Protein AF-A0A261AHE9-F1 (afdb_monomer_lite)

Sequence (96 aa):
MIVNESCELYPDIIISQCNFKTFDSMENLPIFHYKQRNKIHPNVFKSLQFSSQYYIVWESDGYVASFKVQSNSIFFTAWNMNEKDFLEQHANNMFQ

Structure (mmCIF, N/CA/C/O backbone):
data_AF-A0A261AHE9-F1
#
_entry.id   AF-A0A261AHE9-F1
#
loop_
_atom_site.group_PDB
_atom_site.id
_atom_site.type_symbol
_atom_site.label_atom_id
_atom_site.label_alt_id
_atom_site.label_comp_id
_atom_site.label_asym_id
_atom_site.label_entity_id
_atom_site.label_seq_id
_atom_site.pdbx_PDB_ins_code
_atom_site.Cartn_x
_atom_site.Cartn_y
_atom_site.Cartn_z
_atom_site.occupancy
_atom_site.B_iso_or_equiv
_atom_site.auth_seq_id
_atom_site.auth_comp_id
_atom_site.auth_asym_id
_atom_site.auth_atom_id
_atom_site.pdbx_PDB_model_num
ATOM 1 N N . MET A 1 1 ? 8.018 -7.909 -33.877 1.00 38.81 1 MET A N 1
ATOM 2 C CA . MET A 1 1 ? 6.754 -7.228 -33.535 1.00 38.81 1 MET A CA 1
ATOM 3 C C . MET A 1 1 ? 6.979 -6.550 -32.194 1.00 38.81 1 MET A C 1
ATOM 5 O O . MET A 1 1 ? 7.043 -7.242 -31.189 1.00 38.81 1 MET A O 1
ATOM 9 N N . ILE A 1 2 ? 7.271 -5.247 -32.185 1.00 44.16 2 ILE A N 1
ATOM 10 C CA . ILE A 1 2 ? 7.371 -4.488 -30.932 1.00 44.16 2 ILE A CA 1
ATOM 11 C C . ILE A 1 2 ? 5.933 -4.135 -30.584 1.00 44.16 2 ILE A C 1
ATOM 13 O O . ILE A 1 2 ? 5.339 -3.278 -31.233 1.00 44.16 2 ILE A O 1
ATOM 17 N N . VAL A 1 3 ? 5.351 -4.864 -29.638 1.00 41.97 3 VAL A N 1
ATOM 18 C CA . VAL A 1 3 ? 4.076 -4.471 -29.047 1.00 41.97 3 VAL A CA 1
ATOM 19 C C . VAL A 1 3 ? 4.388 -3.243 -28.202 1.00 41.97 3 VAL A C 1
ATOM 21 O O . VAL A 1 3 ? 4.889 -3.350 -27.087 1.00 41.97 3 VAL A O 1
ATOM 24 N N . ASN A 1 4 ? 4.202 -2.064 -28.792 1.00 51.62 4 ASN A N 1
ATOM 25 C CA . ASN A 1 4 ? 4.231 -0.805 -28.066 1.00 51.62 4 ASN A CA 1
ATOM 26 C C . ASN A 1 4 ? 2.866 -0.627 -27.395 1.00 51.62 4 ASN A C 1
ATOM 28 O O . ASN A 1 4 ? 2.088 0.247 -27.758 1.00 51.62 4 ASN A O 1
ATOM 32 N N . GLU A 1 5 ? 2.546 -1.524 -26.467 1.00 56.41 5 GLU A N 1
ATOM 33 C CA . GLU A 1 5 ? 1.453 -1.314 -25.528 1.00 56.41 5 GLU A CA 1
ATOM 34 C C . GLU A 1 5 ? 2.031 -0.488 -24.386 1.00 56.41 5 GLU A C 1
ATOM 36 O O . GLU A 1 5 ? 2.482 -1.005 -23.363 1.00 56.41 5 GLU A O 1
ATOM 41 N N . SER A 1 6 ? 2.075 0.829 -24.575 1.00 62.62 6 SER A N 1
ATOM 42 C CA . SER A 1 6 ? 2.070 1.719 -23.424 1.00 62.62 6 SER A CA 1
ATOM 43 C C . SER A 1 6 ? 0.736 1.496 -22.710 1.00 62.62 6 SER A C 1
ATOM 45 O O . SER A 1 6 ? -0.266 2.117 -23.056 1.00 62.62 6 SER A O 1
ATOM 47 N N . CYS A 1 7 ? 0.705 0.557 -21.761 1.00 68.88 7 CYS A N 1
ATOM 48 C CA . CYS A 1 7 ? -0.390 0.412 -20.808 1.00 68.88 7 CYS A CA 1
ATOM 49 C C . CYS A 1 7 ? -0.331 1.597 -19.845 1.00 68.88 7 CYS A C 1
ATOM 51 O O . CYS A 1 7 ? 0.161 1.480 -18.721 1.00 68.88 7 CYS A O 1
ATOM 53 N N . GLU A 1 8 ? -0.771 2.752 -20.337 1.00 81.25 8 GLU A N 1
ATOM 54 C CA . GLU A 1 8 ? -0.986 3.930 -19.520 1.00 81.25 8 GLU A CA 1
ATOM 55 C C . GLU A 1 8 ? -2.140 3.627 -18.562 1.00 81.25 8 GLU A C 1
ATOM 57 O O . GLU A 1 8 ? -3.251 3.269 -18.956 1.00 81.25 8 GLU A O 1
ATOM 62 N N . LEU A 1 9 ? -1.837 3.700 -17.276 1.00 86.06 9 LEU A N 1
ATOM 63 C CA . LEU A 1 9 ? -2.816 3.667 -16.212 1.00 86.06 9 LEU A CA 1
ATOM 64 C C . LEU A 1 9 ? -3.379 5.072 -16.047 1.00 86.06 9 LEU A C 1
ATOM 66 O O . LEU A 1 9 ? -2.637 6.049 -16.110 1.00 86.06 9 LEU A O 1
ATOM 70 N N . TYR A 1 10 ? -4.674 5.154 -15.756 1.00 90.00 10 TYR A N 1
ATOM 71 C CA . TYR A 1 10 ? -5.356 6.395 -15.406 1.00 90.00 10 TYR A CA 1
ATOM 72 C C . TYR A 1 10 ? -5.572 6.412 -13.890 1.00 90.00 10 TYR A C 1
ATOM 74 O O . TYR A 1 10 ? -6.552 5.822 -13.420 1.00 90.00 10 TYR A O 1
ATOM 82 N N . PRO A 1 11 ? -4.662 7.022 -13.100 1.00 89.31 11 PRO A N 1
ATOM 83 C CA . PRO A 1 11 ? -4.701 6.926 -11.644 1.00 89.31 11 PRO A CA 1
ATOM 84 C C . PRO A 1 11 ? -6.033 7.403 -11.077 1.00 89.31 11 PRO A C 1
ATOM 86 O O . PRO A 1 11 ? -6.626 6.692 -10.277 1.00 89.31 11 PRO A O 1
ATOM 89 N N . ASP A 1 12 ? -6.553 8.529 -11.561 1.00 89.31 12 ASP A N 1
ATOM 90 C CA . ASP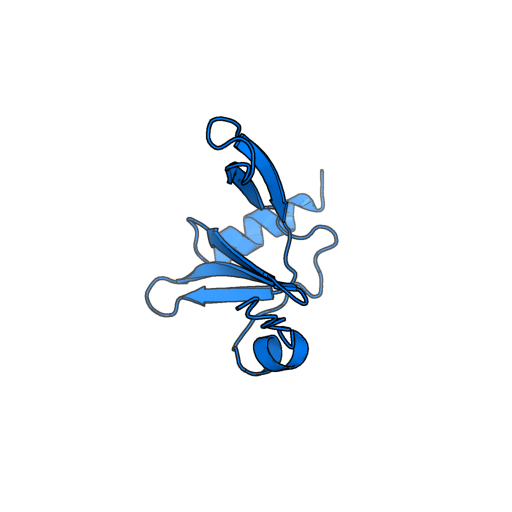 A 1 12 ? -7.803 9.117 -11.065 1.00 89.31 12 ASP A CA 1
ATOM 91 C C . ASP A 1 12 ? -9.009 8.187 -11.280 1.00 89.31 12 ASP A C 1
ATOM 93 O O . ASP A 1 12 ? -9.875 8.055 -10.413 1.00 89.31 12 ASP A O 1
ATOM 97 N N . ILE A 1 13 ? -9.041 7.469 -12.409 1.00 90.44 13 ILE A N 1
ATOM 98 C CA . ILE A 1 13 ? -10.088 6.480 -12.700 1.00 90.44 13 ILE A CA 1
ATOM 99 C C . ILE A 1 13 ? -9.954 5.278 -11.760 1.00 90.44 13 ILE A C 1
ATOM 101 O O . ILE A 1 13 ? -10.936 4.851 -11.165 1.00 90.44 13 ILE A O 1
ATOM 105 N N . ILE A 1 14 ? -8.743 4.747 -11.582 1.00 89.38 14 ILE A N 1
ATOM 106 C CA . ILE A 1 14 ? -8.517 3.575 -10.722 1.00 89.38 14 ILE A CA 1
ATOM 107 C C . ILE A 1 14 ? -8.824 3.908 -9.257 1.00 89.38 14 ILE A C 1
ATOM 109 O O . ILE A 1 14 ? -9.492 3.132 -8.576 1.00 89.38 14 ILE A O 1
ATOM 113 N N . ILE A 1 15 ? -8.361 5.066 -8.780 1.00 89.12 15 ILE A N 1
ATOM 114 C CA . ILE A 1 15 ? -8.604 5.532 -7.414 1.00 89.12 15 ILE A CA 1
ATOM 115 C C . ILE A 1 15 ? -10.101 5.762 -7.181 1.00 89.12 15 ILE A C 1
ATOM 117 O O . ILE A 1 15 ? -10.612 5.314 -6.162 1.00 89.12 15 ILE A O 1
ATOM 121 N N . SER A 1 16 ? -10.824 6.377 -8.125 1.00 89.56 16 SER A N 1
ATOM 122 C CA . SER A 1 16 ? -12.268 6.634 -7.969 1.00 89.56 16 SER A CA 1
ATOM 123 C C . SER A 1 16 ? -13.150 5.379 -7.996 1.00 89.56 16 SER A C 1
ATOM 125 O O . SER A 1 16 ? -14.266 5.412 -7.482 1.00 89.56 16 SER A O 1
ATOM 127 N N . GLN A 1 17 ? -12.675 4.270 -8.570 1.00 90.06 17 GLN A N 1
ATOM 128 C CA . GLN A 1 17 ? -13.418 3.003 -8.635 1.00 90.06 17 GLN A CA 1
ATOM 129 C C . GLN A 1 17 ? -13.245 2.113 -7.400 1.00 90.06 17 GLN A C 1
ATOM 131 O O . GLN A 1 17 ? -13.943 1.109 -7.258 1.00 90.06 17 GLN A O 1
ATOM 136 N N . CYS A 1 18 ? -12.312 2.450 -6.517 1.00 83.94 18 CYS A N 1
ATOM 137 C CA . CYS A 1 18 ? -11.985 1.662 -5.342 1.00 83.94 18 CYS A CA 1
ATOM 138 C C . CYS A 1 18 ? -12.384 2.426 -4.078 1.00 83.94 18 CYS A C 1
ATOM 140 O O . CYS A 1 18 ? -12.231 3.642 -4.001 1.00 83.94 18 CYS A O 1
ATOM 142 N N . ASN A 1 19 ? -12.851 1.710 -3.054 1.00 85.69 19 ASN A N 1
ATOM 143 C CA . ASN A 1 19 ? -13.226 2.307 -1.770 1.00 85.69 19 ASN A CA 1
ATOM 144 C C . ASN A 1 19 ? -11.983 2.597 -0.905 1.00 85.69 19 ASN A C 1
ATOM 146 O O . ASN A 1 19 ? -11.803 2.025 0.171 1.00 85.69 19 ASN A O 1
ATOM 150 N N . PHE A 1 20 ? -11.073 3.421 -1.428 1.00 90.56 20 PHE A N 1
ATOM 151 C CA . PHE A 1 20 ? -9.870 3.835 -0.719 1.00 90.56 20 PHE A CA 1
ATOM 152 C C . PHE A 1 20 ? -10.212 4.838 0.380 1.00 90.56 20 PHE A C 1
ATOM 154 O O . PHE A 1 20 ? -10.927 5.814 0.159 1.00 90.56 20 PHE A O 1
ATOM 161 N N . LYS A 1 21 ? -9.626 4.628 1.555 1.00 91.56 21 LYS A N 1
ATOM 162 C CA . LYS A 1 21 ? -9.534 5.628 2.615 1.00 91.56 21 LYS A CA 1
ATOM 163 C C . LYS A 1 21 ? -8.278 6.477 2.405 1.00 91.56 21 LYS A C 1
ATOM 165 O O . LYS A 1 21 ? -7.296 6.006 1.824 1.00 91.56 21 LYS A O 1
ATOM 170 N N . THR A 1 22 ? -8.307 7.719 2.881 1.00 87.62 22 THR A N 1
ATOM 171 C CA . THR A 1 22 ? -7.226 8.701 2.723 1.00 87.62 22 THR A CA 1
ATOM 172 C C . THR A 1 22 ? -6.573 9.065 4.054 1.00 87.62 22 THR A C 1
ATOM 174 O O . THR A 1 22 ? -7.214 9.092 5.104 1.00 87.62 22 THR A O 1
ATOM 177 N N . PHE A 1 23 ? -5.279 9.384 4.007 1.00 77.50 23 PHE A N 1
ATOM 178 C CA . PHE A 1 23 ? -4.556 10.044 5.096 1.00 77.50 23 PHE A CA 1
ATOM 179 C C . PHE A 1 23 ? -4.591 11.565 4.903 1.00 77.50 23 PHE A C 1
ATOM 181 O O . PHE A 1 23 ? -3.579 12.167 4.557 1.00 77.50 23 PHE A O 1
ATOM 188 N N . ASP A 1 24 ? -5.749 12.201 5.085 1.00 64.88 24 ASP A N 1
ATOM 189 C CA . ASP A 1 24 ? -5.893 13.641 4.794 1.00 64.88 24 ASP A CA 1
ATOM 190 C C . ASP A 1 24 ? -5.195 14.561 5.811 1.00 64.88 24 ASP A C 1
ATOM 192 O O . ASP A 1 24 ? -5.042 15.754 5.560 1.00 64.88 24 ASP A O 1
ATOM 196 N N . SER A 1 25 ? -4.735 14.023 6.945 1.00 62.72 25 SER A N 1
ATOM 197 C CA . SER A 1 25 ? -4.151 14.803 8.043 1.00 62.72 25 SER A CA 1
ATOM 198 C C . SER A 1 25 ? -2.763 14.342 8.501 1.00 62.72 25 SER A C 1
ATOM 200 O O . SER A 1 25 ? -2.302 14.799 9.544 1.00 62.72 25 SER A O 1
ATOM 202 N N . MET A 1 26 ? -2.094 13.425 7.787 1.00 67.38 26 MET A N 1
ATOM 203 C CA . MET A 1 26 ? -0.747 12.978 8.170 1.00 67.38 26 MET A CA 1
ATOM 204 C C . MET A 1 26 ? 0.342 13.842 7.528 1.00 67.38 26 MET A C 1
ATOM 206 O O . MET A 1 26 ? 0.491 13.830 6.310 1.00 67.38 26 MET A O 1
ATOM 210 N N . GLU A 1 27 ? 1.154 14.526 8.347 1.00 67.25 27 GLU A N 1
ATOM 211 C CA . GLU A 1 27 ? 2.369 15.219 7.877 1.00 67.25 27 GLU A CA 1
ATOM 212 C C . GLU A 1 27 ? 3.373 14.239 7.246 1.00 67.25 27 GLU A C 1
ATOM 214 O O . GLU A 1 27 ? 4.035 14.570 6.264 1.00 67.25 27 GLU A O 1
ATOM 219 N N . ASN A 1 28 ? 3.433 13.006 7.765 1.00 76.12 28 ASN A N 1
ATOM 220 C CA . ASN A 1 28 ? 4.312 11.944 7.286 1.00 76.12 28 ASN A CA 1
ATOM 221 C C . ASN A 1 28 ? 3.500 10.712 6.870 1.00 76.12 28 ASN A C 1
ATOM 223 O O . ASN A 1 28 ? 2.916 10.023 7.705 1.00 76.12 28 ASN A O 1
ATOM 227 N N . LEU A 1 29 ? 3.489 10.407 5.570 1.00 87.62 29 LEU A N 1
ATOM 228 C CA . LEU A 1 29 ? 2.831 9.206 5.055 1.00 87.62 29 LEU A CA 1
ATOM 229 C C . LEU A 1 29 ? 3.599 7.927 5.449 1.00 87.62 29 LEU A C 1
ATOM 231 O O . LEU A 1 29 ? 4.833 7.932 5.435 1.00 87.62 29 LEU A O 1
ATOM 235 N N . PRO A 1 30 ? 2.900 6.803 5.694 1.00 88.50 3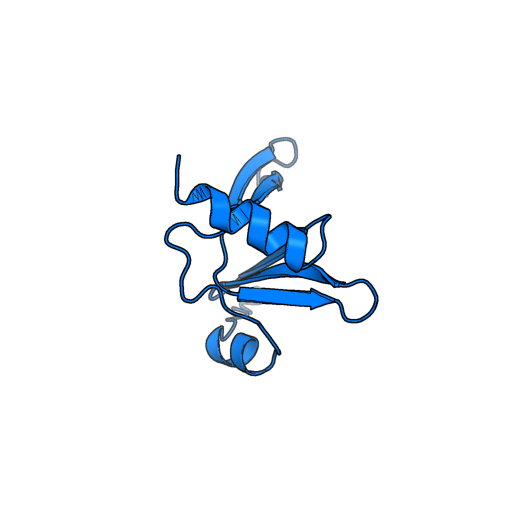0 PRO A N 1
ATOM 236 C CA . PRO A 1 30 ? 3.517 5.492 5.889 1.00 88.50 30 PRO A CA 1
ATOM 237 C C . PRO A 1 30 ? 4.489 5.140 4.750 1.00 88.50 30 PRO A C 1
ATOM 239 O O . PRO A 1 30 ? 4.117 5.179 3.574 1.00 88.50 30 PRO A O 1
ATOM 242 N N . ILE A 1 31 ? 5.735 4.785 5.090 1.00 91.62 31 ILE A N 1
ATOM 243 C CA . ILE A 1 31 ? 6.772 4.383 4.126 1.00 91.62 31 ILE A CA 1
ATOM 244 C C . ILE A 1 31 ? 6.965 2.872 4.189 1.00 91.62 31 ILE A C 1
ATOM 246 O O . ILE A 1 31 ? 7.329 2.315 5.225 1.00 91.62 31 ILE A O 1
ATOM 250 N N . PHE A 1 32 ? 6.795 2.213 3.049 1.00 92.12 32 PHE A N 1
ATOM 251 C CA . PHE A 1 32 ? 7.090 0.800 2.885 1.00 92.12 32 PHE A CA 1
ATOM 252 C C . PHE A 1 32 ? 8.408 0.600 2.143 1.00 92.12 32 PHE A C 1
ATOM 254 O O . PHE A 1 32 ? 8.572 1.081 1.020 1.00 92.12 32 PHE A O 1
ATOM 261 N N . HIS A 1 33 ? 9.327 -0.152 2.749 1.00 93.81 33 HIS A N 1
ATOM 262 C CA . HIS A 1 33 ? 10.615 -0.518 2.160 1.00 93.81 33 HIS A CA 1
ATOM 263 C C . HIS A 1 33 ? 10.548 -1.920 1.549 1.00 93.81 33 HIS A C 1
ATOM 265 O O . HIS A 1 33 ? 10.073 -2.861 2.181 1.00 93.81 33 HIS A O 1
ATOM 271 N N . TYR A 1 34 ? 11.074 -2.085 0.338 1.00 91.62 34 TYR A N 1
ATOM 272 C CA . TYR A 1 34 ? 11.085 -3.364 -0.367 1.00 91.62 34 TYR A CA 1
ATOM 273 C C . TYR A 1 34 ? 12.365 -3.570 -1.172 1.00 91.62 34 TYR A C 1
ATOM 275 O O . TYR A 1 34 ? 13.114 -2.637 -1.462 1.00 91.62 34 TYR A O 1
ATOM 283 N N . LYS A 1 35 ? 12.619 -4.826 -1.550 1.00 93.62 35 LYS A N 1
ATOM 284 C CA . LYS A 1 35 ? 13.711 -5.190 -2.455 1.00 93.62 35 LYS A CA 1
ATOM 285 C C . LYS A 1 35 ? 13.147 -5.546 -3.818 1.00 93.62 35 LYS A C 1
ATOM 287 O O . LYS A 1 35 ? 12.304 -6.431 -3.930 1.00 93.62 35 LYS A O 1
ATOM 292 N N . GLN A 1 36 ? 13.651 -4.902 -4.861 1.00 91.75 36 GLN A N 1
ATOM 293 C CA . GLN A 1 36 ? 13.307 -5.220 -6.241 1.00 91.75 36 GLN A CA 1
ATOM 294 C C . GLN A 1 36 ? 14.504 -5.848 -6.947 1.00 91.75 36 GLN A C 1
ATOM 296 O O . GLN A 1 36 ? 15.629 -5.352 -6.864 1.00 91.75 36 GLN A O 1
ATOM 301 N N . ARG A 1 37 ? 14.259 -6.935 -7.677 1.00 93.00 37 ARG A N 1
ATOM 302 C CA . ARG A 1 37 ? 15.267 -7.536 -8.550 1.00 93.00 37 ARG A CA 1
ATOM 303 C C . ARG A 1 37 ? 15.581 -6.592 -9.713 1.00 93.00 37 ARG A C 1
ATOM 305 O O . ARG A 1 37 ? 14.673 -6.087 -10.370 1.00 93.00 37 ARG A O 1
ATOM 312 N N . ASN A 1 38 ? 16.862 -6.371 -9.994 1.00 91.62 38 ASN A N 1
ATOM 313 C CA . ASN A 1 38 ? 17.278 -5.603 -11.161 1.00 91.62 38 ASN A CA 1
ATOM 314 C C . ASN A 1 38 ? 16.971 -6.393 -12.450 1.00 91.62 38 ASN A C 1
ATOM 316 O O . ASN A 1 38 ? 17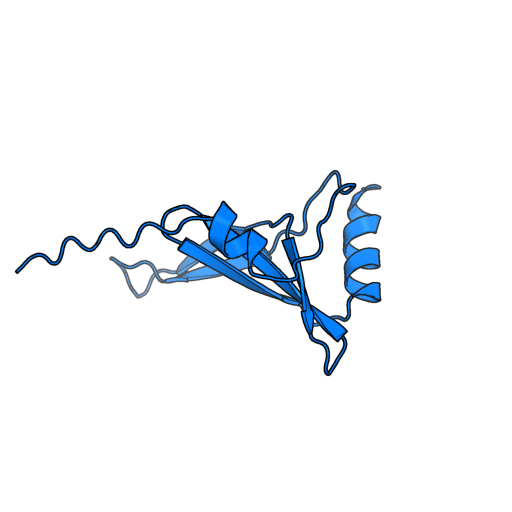.342 -7.558 -12.570 1.00 91.62 38 ASN A O 1
ATOM 320 N N . LYS A 1 39 ? 16.306 -5.751 -13.420 1.00 88.69 39 LYS A N 1
ATOM 321 C CA . LYS A 1 39 ? 15.911 -6.383 -14.692 1.00 88.69 39 LYS A CA 1
ATOM 322 C C . LYS A 1 39 ? 17.104 -6.797 -15.566 1.00 88.69 39 LYS A C 1
ATOM 324 O O . LYS A 1 39 ? 17.008 -7.794 -16.266 1.00 88.69 39 LYS A O 1
ATOM 329 N N . ILE A 1 40 ? 18.206 -6.042 -15.525 1.00 92.56 40 ILE A N 1
ATOM 330 C CA . ILE A 1 40 ? 19.413 -6.282 -16.339 1.00 92.56 40 ILE A CA 1
ATOM 331 C C . ILE A 1 40 ? 20.364 -7.252 -15.629 1.00 92.56 40 ILE A C 1
ATOM 333 O O . ILE A 1 40 ? 20.973 -8.101 -16.268 1.00 92.56 40 ILE A O 1
ATOM 337 N N . HIS A 1 41 ? 20.471 -7.143 -14.301 1.00 92.00 41 HIS A N 1
ATOM 338 C CA . HIS A 1 41 ? 21.347 -7.980 -13.479 1.00 92.00 41 HIS A CA 1
ATOM 339 C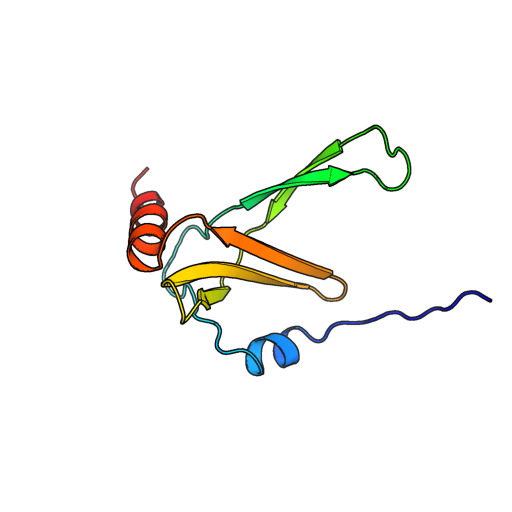 C . HIS A 1 41 ? 20.516 -8.748 -12.438 1.00 92.00 41 HIS A C 1
ATOM 341 O O . HIS A 1 41 ? 20.409 -8.290 -11.300 1.00 92.00 41 HIS A O 1
ATOM 347 N N . PRO A 1 42 ? 19.936 -9.914 -12.783 1.00 89.94 42 PRO A N 1
ATOM 348 C CA . PRO A 1 42 ? 18.969 -10.621 -11.934 1.00 89.94 42 PRO A CA 1
ATOM 349 C C . PRO A 1 42 ? 19.485 -11.049 -10.553 1.00 89.94 42 PRO A C 1
ATOM 351 O O . PRO A 1 42 ? 18.679 -11.302 -9.661 1.00 89.94 42 PRO A O 1
ATOM 354 N N . ASN A 1 43 ? 20.807 -11.111 -10.368 1.00 93.94 43 ASN A N 1
ATOM 355 C CA . ASN A 1 43 ? 21.451 -11.437 -9.091 1.00 93.94 43 ASN A CA 1
ATOM 356 C C . ASN A 1 43 ? 21.628 -10.213 -8.174 1.00 93.94 43 ASN A C 1
ATOM 358 O O . ASN A 1 43 ? 22.066 -10.351 -7.036 1.00 93.94 43 ASN A O 1
ATOM 362 N N . VAL A 1 44 ? 21.298 -9.013 -8.658 1.00 94.94 44 VAL A N 1
ATOM 363 C CA . VAL A 1 44 ? 21.400 -7.759 -7.910 1.00 94.94 44 VAL A CA 1
ATOM 364 C C . VAL A 1 44 ? 20.007 -7.306 -7.487 1.00 94.94 44 VAL A C 1
ATOM 366 O O . VAL A 1 44 ? 19.097 -7.173 -8.310 1.00 94.94 44 VAL A O 1
ATOM 369 N N . PHE A 1 45 ? 19.854 -7.012 -6.199 1.00 94.06 45 PHE A N 1
ATOM 370 C CA . PHE A 1 45 ? 18.639 -6.435 -5.631 1.00 94.06 45 PHE A CA 1
ATOM 371 C C . PHE A 1 45 ? 18.859 -4.962 -5.305 1.00 94.06 45 PHE A C 1
ATOM 373 O O . PHE A 1 45 ? 19.914 -4.580 -4.803 1.00 94.06 45 PHE A O 1
ATOM 380 N N . LYS A 1 46 ? 17.848 -4.138 -5.575 1.00 93.94 46 LYS A N 1
ATOM 381 C CA . LYS A 1 46 ? 17.805 -2.731 -5.179 1.00 93.94 46 LYS A CA 1
ATOM 382 C C . LYS A 1 46 ? 16.847 -2.569 -4.009 1.00 93.94 46 LYS A C 1
ATOM 384 O O . LYS A 1 46 ? 15.736 -3.093 -4.064 1.00 93.94 46 LYS A O 1
ATOM 389 N N . SER A 1 47 ? 17.272 -1.835 -2.988 1.00 94.62 47 SER A N 1
ATOM 390 C CA . SER A 1 47 ? 16.373 -1.347 -1.945 1.00 94.62 47 SER A CA 1
ATOM 391 C C . SER A 1 47 ? 15.604 -0.150 -2.488 1.00 94.62 47 SER A C 1
ATOM 393 O O . SER A 1 47 ? 16.203 0.782 -3.023 1.00 94.62 47 SER A O 1
ATOM 395 N N . LEU A 1 48 ? 14.286 -0.203 -2.384 1.00 93.75 48 LEU A N 1
ATOM 396 C CA . LEU A 1 48 ? 13.367 0.838 -2.811 1.00 93.75 48 LEU A CA 1
ATOM 397 C C . LEU A 1 48 ? 12.355 1.087 -1.701 1.00 93.75 48 LEU A C 1
ATOM 399 O O . LEU A 1 48 ? 12.196 0.273 -0.790 1.00 93.75 48 LEU A O 1
ATOM 403 N N . GLN A 1 49 ? 11.652 2.206 -1.800 1.00 94.69 49 GLN A N 1
ATOM 404 C CA . GLN A 1 49 ? 10.558 2.519 -0.900 1.00 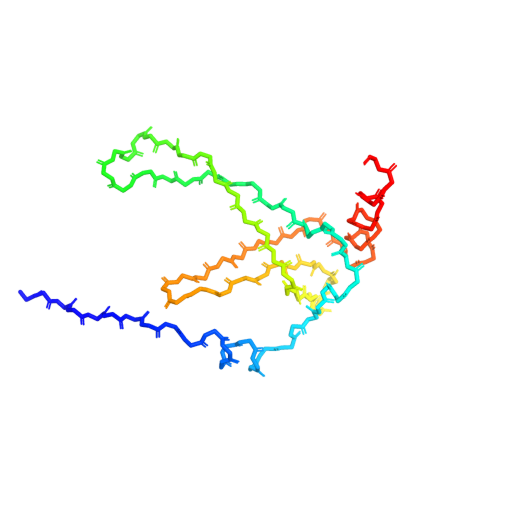94.69 49 GLN A CA 1
ATOM 405 C C . GLN A 1 49 ? 9.420 3.200 -1.645 1.00 94.69 49 GLN A C 1
ATOM 407 O O . GLN A 1 49 ? 9.635 3.812 -2.695 1.00 94.69 49 GLN A O 1
ATOM 412 N N . PHE A 1 50 ? 8.215 3.105 -1.101 1.00 93.25 50 PHE A N 1
ATOM 413 C CA . PHE A 1 50 ? 7.100 3.934 -1.530 1.00 93.25 50 PHE A CA 1
ATOM 414 C C . PHE A 1 50 ? 6.248 4.343 -0.331 1.00 93.25 50 PHE A C 1
ATOM 416 O O . PHE A 1 50 ? 6.193 3.637 0.672 1.00 93.25 50 PHE A O 1
ATOM 423 N N . SER A 1 51 ? 5.575 5.481 -0.459 1.00 91.75 51 SER A N 1
ATOM 424 C CA . SER A 1 51 ? 4.511 5.923 0.438 1.00 91.75 51 SER A CA 1
ATOM 425 C C . SER A 1 51 ? 3.222 6.115 -0.349 1.00 91.75 51 SER A C 1
ATOM 427 O O . SER A 1 51 ? 3.266 6.355 -1.565 1.00 91.75 51 SER A O 1
ATOM 429 N N . SER A 1 52 ? 2.082 5.997 0.332 1.00 90.69 52 SER A N 1
ATOM 430 C CA . SER A 1 52 ? 0.775 6.269 -0.258 1.00 90.69 52 SER A CA 1
ATOM 431 C C . SER A 1 52 ? -0.135 7.044 0.684 1.00 90.69 52 SER A C 1
ATOM 433 O O . SER A 1 52 ? -0.144 6.786 1.883 1.00 90.69 52 SER A O 1
ATOM 435 N N . GLN A 1 53 ? -0.923 7.951 0.105 1.00 90.25 53 GLN A N 1
ATOM 436 C CA . GLN A 1 53 ? -2.045 8.611 0.770 1.00 90.25 53 GLN A CA 1
ATOM 437 C C . GLN A 1 53 ? -3.274 7.695 0.869 1.00 90.25 53 GLN A C 1
ATOM 439 O O . GLN A 1 53 ? -4.136 7.933 1.707 1.00 90.25 53 GLN A O 1
ATOM 444 N N . TYR A 1 54 ?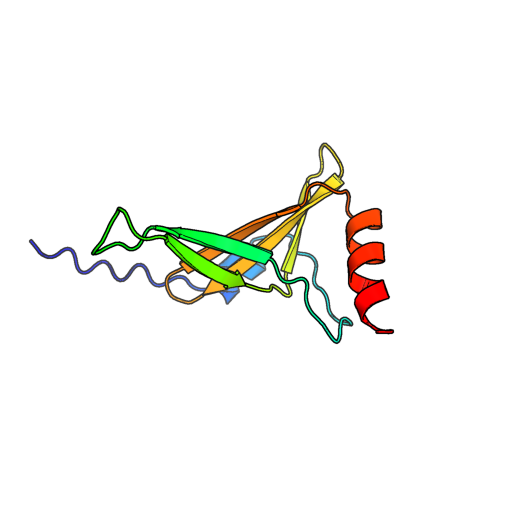 -3.348 6.653 0.037 1.00 92.12 54 TYR A N 1
ATOM 445 C CA . TYR A 1 54 ? -4.504 5.770 -0.056 1.00 92.12 54 TYR A CA 1
ATOM 446 C C . TYR A 1 54 ? -4.237 4.420 0.603 1.00 92.12 54 TYR A C 1
ATOM 448 O O . TYR A 1 54 ? -3.181 3.802 0.403 1.00 92.12 54 TYR A O 1
ATOM 456 N N . TYR A 1 55 ? -5.230 3.939 1.341 1.00 93.06 55 TYR A N 1
ATOM 457 C CA . TYR A 1 55 ? -5.241 2.604 1.923 1.00 93.06 55 TYR A CA 1
ATOM 458 C C . TYR A 1 55 ? -6.628 1.963 1.847 1.00 93.06 55 TYR A C 1
ATOM 460 O O . TYR A 1 55 ? -7.637 2.642 1.674 1.00 93.06 55 TYR A O 1
ATOM 468 N N . ILE A 1 56 ? -6.670 0.641 1.961 1.00 93.69 56 ILE A N 1
ATOM 469 C CA . ILE A 1 56 ? -7.892 -0.155 2.096 1.00 93.69 56 ILE A CA 1
ATOM 470 C C . ILE A 1 56 ? -7.832 -0.966 3.378 1.00 93.69 56 ILE A C 1
ATOM 472 O O . ILE A 1 56 ? -6.751 -1.330 3.843 1.00 93.69 56 ILE A O 1
ATOM 476 N N . VAL A 1 57 ? -9.010 -1.273 3.907 1.00 94.06 57 VAL A N 1
ATOM 477 C CA . VAL A 1 57 ? -9.193 -2.173 5.041 1.00 94.06 57 VAL A CA 1
ATOM 478 C C . VAL A 1 57 ? -9.888 -3.414 4.519 1.00 94.06 57 VAL A C 1
ATOM 480 O O . VAL A 1 57 ? -10.955 -3.319 3.912 1.00 94.06 57 VAL A O 1
ATOM 483 N N . TRP A 1 58 ? -9.267 -4.568 4.712 1.00 93.06 58 TRP A N 1
ATOM 484 C CA . TRP A 1 58 ? -9.835 -5.838 4.303 1.00 93.06 58 TRP A CA 1
ATOM 485 C C . TRP A 1 58 ? -11.020 -6.187 5.211 1.00 93.06 58 TRP A C 1
ATOM 487 O O . TRP A 1 58 ? -10.870 -6.306 6.423 1.00 93.06 58 TRP A O 1
ATOM 497 N N . GLU A 1 59 ? -12.211 -6.368 4.639 1.00 91.31 59 GLU A N 1
ATOM 498 C CA . GLU A 1 59 ? -13.456 -6.515 5.415 1.00 91.31 59 GLU A CA 1
ATOM 499 C C . GLU A 1 59 ? -13.484 -7.760 6.318 1.00 91.31 59 GLU A C 1
ATOM 501 O O . GLU A 1 59 ? -14.096 -7.740 7.381 1.00 91.31 59 GLU A O 1
ATOM 506 N N . SER A 1 60 ? -12.817 -8.844 5.910 1.00 93.00 60 SER A N 1
ATOM 507 C CA . SER A 1 60 ? -12.815 -10.115 6.649 1.00 93.00 60 SER A CA 1
ATOM 508 C C . SER A 1 60 ? -12.047 -10.088 7.972 1.00 93.00 60 SER A C 1
ATOM 510 O O . SER A 1 60 ? -12.421 -10.822 8.883 1.00 93.00 60 SER A O 1
ATOM 512 N N . ASP A 1 61 ? -10.940 -9.353 8.061 1.00 91.56 61 ASP A N 1
ATOM 513 C CA . ASP A 1 61 ? -10.003 -9.427 9.194 1.00 91.56 61 ASP A CA 1
ATOM 514 C C . ASP A 1 61 ? -9.493 -8.052 9.657 1.00 91.56 61 ASP A C 1
ATOM 516 O O . ASP A 1 61 ? -8.771 -7.957 10.649 1.00 91.56 61 ASP A O 1
ATOM 520 N N . GLY A 1 62 ? -9.901 -6.973 8.985 1.00 94.81 62 GLY A N 1
ATOM 521 C CA . GLY A 1 62 ? -9.550 -5.601 9.332 1.00 94.81 62 GLY A CA 1
ATOM 522 C C . GLY A 1 62 ? -8.119 -5.208 8.972 1.00 94.81 62 GLY A C 1
ATOM 523 O O . GLY A 1 62 ? -7.694 -4.119 9.364 1.00 94.81 62 GLY A O 1
ATOM 524 N N . TYR A 1 63 ? -7.371 -6.058 8.259 1.00 95.69 63 TYR A N 1
ATOM 525 C CA . TYR A 1 63 ? -5.983 -5.785 7.892 1.00 95.69 63 TYR A CA 1
ATOM 526 C C . TYR A 1 63 ? -5.879 -4.675 6.849 1.00 95.69 63 TYR A C 1
ATOM 528 O O . TYR A 1 63 ? -6.723 -4.535 5.961 1.00 95.69 63 TYR A O 1
ATOM 536 N N . VAL A 1 64 ? -4.819 -3.874 6.951 1.00 94.38 64 VAL A N 1
ATOM 537 C CA . VAL A 1 64 ? -4.621 -2.705 6.088 1.00 94.38 64 VAL A CA 1
ATOM 538 C C . VAL A 1 64 ? -3.731 -3.036 4.901 1.00 94.38 64 VAL A C 1
ATOM 540 O O . VAL A 1 64 ? -2.704 -3.696 5.042 1.00 94.38 64 VAL A O 1
ATOM 543 N N . ALA A 1 65 ? -4.054 -2.481 3.735 1.00 94.12 65 ALA A N 1
ATOM 544 C CA . ALA A 1 65 ? -3.113 -2.382 2.627 1.00 94.12 65 ALA A CA 1
ATOM 545 C C . ALA A 1 65 ? -2.987 -0.940 2.129 1.00 94.12 65 ALA A C 1
ATOM 547 O O . ALA A 1 65 ? -3.991 -0.265 1.926 1.00 94.12 65 ALA A O 1
ATOM 548 N N . SER A 1 66 ? -1.761 -0.467 1.893 1.00 93.75 66 SER A N 1
ATOM 549 C CA . SER A 1 66 ? -1.522 0.823 1.228 1.00 93.75 66 SER A CA 1
ATOM 550 C C . SER A 1 66 ? -1.383 0.626 -0.273 1.00 93.75 66 SER A C 1
ATOM 552 O O . SER A 1 66 ? -0.762 -0.341 -0.715 1.00 93.75 66 SER A O 1
ATOM 554 N N . PHE A 1 67 ? -1.912 1.565 -1.056 1.00 92.94 67 PHE A N 1
ATOM 555 C CA . PHE A 1 67 ? -2.023 1.424 -2.506 1.00 92.94 67 PHE A CA 1
ATOM 556 C C . PHE A 1 67 ? -1.677 2.719 -3.231 1.00 92.94 67 PHE A C 1
ATOM 558 O O . PHE A 1 67 ? -2.214 3.765 -2.895 1.00 92.94 67 PHE A O 1
ATOM 565 N N . LYS A 1 68 ? -0.804 2.675 -4.237 1.00 92.62 68 LYS A N 1
ATOM 566 C CA . LYS A 1 68 ? -0.404 3.839 -5.038 1.00 92.62 68 LYS A CA 1
ATOM 567 C C . LYS A 1 68 ? -0.427 3.489 -6.516 1.00 92.62 68 LYS A C 1
ATOM 569 O O . LYS A 1 68 ? 0.214 2.528 -6.934 1.00 92.62 68 LYS A O 1
ATOM 574 N N . VAL A 1 69 ? -1.079 4.327 -7.312 1.00 91.44 69 VAL A N 1
ATOM 575 C CA . VAL A 1 69 ? -1.046 4.240 -8.775 1.00 91.44 69 VAL A CA 1
ATOM 576 C C . VAL A 1 69 ? -0.176 5.361 -9.327 1.00 91.44 69 VAL A C 1
ATOM 578 O O . VAL A 1 69 ? -0.246 6.503 -8.882 1.00 91.44 69 VAL A O 1
ATOM 581 N N . GLN A 1 70 ? 0.662 5.020 -10.294 1.00 89.62 70 GLN A N 1
ATOM 582 C CA . GLN A 1 70 ? 1.422 5.938 -11.135 1.00 89.62 70 GLN A CA 1
ATOM 583 C C . GLN A 1 70 ? 1.126 5.605 -12.598 1.00 89.62 70 GLN A C 1
ATOM 585 O O . GLN A 1 70 ? 0.631 4.516 -12.881 1.00 89.62 70 GLN A O 1
ATOM 590 N N . SER A 1 71 ? 1.482 6.495 -13.527 1.00 85.00 71 SER A N 1
ATOM 591 C CA . SER A 1 71 ? 1.120 6.378 -14.949 1.00 85.00 71 SER A CA 1
ATOM 592 C C . SER A 1 71 ? 1.395 5.006 -15.571 1.00 85.00 71 SER A C 1
ATOM 594 O O . SER A 1 71 ? 0.638 4.586 -16.425 1.00 85.00 71 SER A O 1
ATOM 596 N N . ASN A 1 72 ? 2.422 4.271 -15.124 1.00 88.31 72 ASN A N 1
ATOM 597 C CA . ASN A 1 72 ? 2.775 2.953 -15.676 1.00 88.31 72 ASN A CA 1
ATOM 598 C C . ASN A 1 72 ? 2.996 1.876 -14.598 1.00 88.31 72 ASN A C 1
ATOM 600 O O . ASN A 1 72 ? 3.663 0.868 -14.848 1.00 88.31 72 ASN A O 1
ATOM 604 N N . SER A 1 73 ? 2.582 2.106 -13.350 1.00 89.25 73 SER A N 1
ATOM 605 C CA . SER A 1 73 ? 2.889 1.186 -12.247 1.00 89.25 73 SER A CA 1
ATOM 606 C C . SER A 1 73 ? 1.882 1.279 -11.112 1.00 89.25 73 SER A C 1
ATOM 608 O O . SER A 1 73 ? 1.449 2.364 -10.736 1.00 89.25 73 SER A O 1
ATOM 610 N N . ILE A 1 74 ? 1.573 0.126 -10.528 1.00 91.12 74 ILE A N 1
ATOM 611 C CA . ILE A 1 74 ? 0.790 0.002 -9.301 1.00 91.12 74 ILE A CA 1
ATOM 612 C C . ILE A 1 74 ? 1.721 -0.520 -8.213 1.00 91.12 74 ILE A C 1
ATOM 614 O O . ILE A 1 74 ? 2.444 -1.495 -8.418 1.00 91.12 74 ILE A O 1
ATOM 618 N N . PHE A 1 75 ? 1.693 0.129 -7.057 1.00 92.94 75 PHE A N 1
ATOM 619 C CA . PHE A 1 75 ? 2.401 -0.287 -5.857 1.00 92.94 75 PHE A CA 1
ATOM 620 C C . PHE A 1 75 ? 1.369 -0.615 -4.794 1.00 92.94 75 PHE A C 1
ATOM 622 O O . PHE A 1 75 ? 0.446 0.165 -4.561 1.00 92.94 75 PHE A O 1
ATOM 629 N N . PHE A 1 76 ? 1.541 -1.749 -4.133 1.00 92.94 76 PHE A N 1
ATOM 630 C CA . PHE A 1 76 ? 0.728 -2.100 -2.985 1.00 92.94 76 PHE A CA 1
ATOM 631 C C . PHE A 1 76 ? 1.577 -2.796 -1.932 1.00 92.94 76 PHE A C 1
ATOM 633 O O . PHE A 1 76 ? 2.609 -3.397 -2.237 1.00 92.94 76 PHE A O 1
ATOM 640 N N . THR A 1 77 ? 1.140 -2.694 -0.686 1.00 94.06 77 THR A N 1
ATOM 641 C CA . THR A 1 77 ? 1.684 -3.477 0.417 1.00 94.06 77 THR A CA 1
ATOM 642 C C . THR A 1 77 ? 0.571 -3.809 1.390 1.00 94.06 77 THR A C 1
ATOM 644 O O . THR A 1 77 ? -0.289 -2.965 1.629 1.00 94.06 77 THR A O 1
ATOM 647 N N . ALA A 1 78 ? 0.590 -5.026 1.925 1.00 94.12 78 ALA A N 1
ATOM 648 C CA . ALA A 1 78 ? -0.271 -5.437 3.021 1.00 94.12 78 ALA A CA 1
ATOM 649 C C . ALA A 1 78 ? 0.514 -5.305 4.327 1.00 94.12 78 ALA A C 1
ATOM 651 O O . ALA A 1 78 ? 1.621 -5.835 4.461 1.00 94.12 78 ALA A O 1
ATOM 652 N N . TRP A 1 79 ? -0.056 -4.585 5.279 1.00 93.62 79 TRP A N 1
ATOM 653 C CA . TRP A 1 79 ? 0.514 -4.385 6.598 1.00 93.62 79 TRP A CA 1
ATOM 654 C C . TRP A 1 79 ? 0.030 -5.495 7.513 1.00 93.62 79 TRP A C 1
ATOM 656 O O . TRP A 1 79 ? -1.149 -5.831 7.516 1.00 93.62 79 TRP A O 1
ATOM 666 N N . ASN A 1 80 ? 0.932 -6.065 8.310 1.00 94.00 80 ASN A N 1
ATOM 667 C CA . ASN A 1 80 ? 0.580 -7.106 9.272 1.00 94.00 80 ASN A CA 1
ATOM 668 C C . ASN A 1 80 ? -0.027 -6.499 10.553 1.00 94.00 80 ASN A C 1
ATOM 670 O O . ASN A 1 80 ? 0.530 -6.656 11.637 1.00 94.00 80 ASN A O 1
ATOM 674 N N . MET A 1 81 ? -1.104 -5.730 10.402 1.00 94.44 81 MET A N 1
ATOM 675 C CA . MET A 1 81 ? -1.812 -5.029 11.473 1.00 94.44 81 MET A CA 1
ATOM 676 C C . MET A 1 81 ? -3.196 -4.582 10.987 1.00 94.44 81 MET A C 1
ATOM 678 O O . MET A 1 81 ? -3.404 -4.363 9.788 1.00 94.44 81 MET A O 1
ATOM 682 N N . ASN A 1 82 ? -4.133 -4.440 11.925 1.00 95.56 82 ASN A N 1
ATOM 683 C CA . ASN A 1 82 ? -5.469 -3.922 11.639 1.00 95.56 82 ASN A CA 1
ATOM 684 C C . ASN A 1 82 ? -5.467 -2.389 11.484 1.00 95.56 82 ASN A C 1
ATOM 686 O O . ASN A 1 82 ? -4.471 -1.728 11.775 1.00 95.56 82 ASN A O 1
ATOM 690 N N . GLU A 1 83 ? -6.594 -1.818 11.053 1.00 93.19 83 GLU A N 1
ATOM 691 C CA . GLU A 1 83 ? -6.735 -0.369 10.846 1.00 93.19 83 GLU A CA 1
ATOM 692 C C . GLU A 1 83 ? -6.401 0.475 12.079 1.00 93.19 83 GLU A C 1
ATOM 694 O O . GLU A 1 83 ? -5.727 1.495 11.954 1.00 93.19 83 GLU A O 1
ATOM 699 N N . LYS A 1 84 ? -6.839 0.060 13.269 1.00 91.94 84 LYS A N 1
ATOM 700 C CA . LYS A 1 84 ? -6.592 0.821 14.494 1.00 91.94 84 LYS A CA 1
ATOM 701 C C . LYS A 1 84 ? -5.094 0.888 14.793 1.00 91.94 84 LYS A C 1
ATOM 703 O O . LYS A 1 84 ? -4.551 1.981 14.927 1.00 91.94 84 LYS A O 1
ATOM 708 N N . ASP A 1 85 ? -4.441 -0.269 14.854 1.00 93.19 85 ASP A N 1
ATOM 709 C CA . ASP A 1 85 ? -3.013 -0.374 15.172 1.00 93.19 85 ASP A CA 1
ATOM 710 C C . ASP A 1 85 ? -2.166 0.343 14.113 1.00 93.19 85 ASP A C 1
ATOM 712 O O . ASP A 1 85 ? -1.202 1.039 14.432 1.00 93.19 85 ASP A O 1
ATOM 716 N N . PHE A 1 86 ? -2.578 0.230 12.848 1.00 90.75 86 PHE A N 1
ATOM 717 C CA . PHE A 1 86 ? -1.975 0.943 11.733 1.00 90.75 86 PHE A CA 1
ATOM 718 C C . PHE A 1 86 ? -2.021 2.464 11.930 1.00 90.75 86 PHE A C 1
ATOM 720 O O . PHE A 1 86 ? -0.995 3.142 11.836 1.00 90.75 86 PHE A O 1
ATOM 727 N N . LEU A 1 87 ? -3.203 3.015 12.217 1.00 88.75 87 LEU A N 1
ATOM 728 C CA . LEU A 1 87 ? -3.374 4.454 12.408 1.00 88.75 87 LEU A CA 1
ATOM 729 C C . LEU A 1 87 ? -2.614 4.953 13.639 1.00 88.75 87 LEU A C 1
ATOM 731 O O . LEU A 1 87 ? -1.965 5.992 13.557 1.00 88.75 87 LEU A O 1
ATOM 735 N N . GLU A 1 88 ? -2.629 4.211 14.748 1.00 88.06 88 GLU A N 1
ATOM 736 C CA . GLU A 1 88 ? -1.880 4.559 15.961 1.00 88.06 88 GLU A CA 1
ATOM 737 C C . GLU A 1 88 ? -0.364 4.575 15.712 1.00 88.06 88 GLU A C 1
ATOM 739 O O . GLU A 1 88 ? 0.318 5.539 16.072 1.00 88.06 88 GLU A O 1
ATOM 744 N N . GLN A 1 89 ? 0.178 3.551 15.044 1.00 86.44 89 GLN A N 1
ATOM 745 C CA . GLN A 1 89 ? 1.606 3.473 14.733 1.00 86.44 89 GLN A CA 1
ATOM 746 C C . GLN A 1 89 ? 2.065 4.625 13.832 1.00 86.44 89 GLN A C 1
ATOM 748 O O . GLN A 1 89 ? 3.154 5.170 14.025 1.00 86.44 89 GLN A O 1
ATOM 753 N N . HIS A 1 90 ? 1.255 4.994 12.840 1.00 81.56 90 HIS A N 1
ATOM 754 C CA . HIS A 1 90 ? 1.635 5.998 11.851 1.00 81.56 90 HIS A CA 1
ATOM 755 C C . HIS A 1 90 ? 1.263 7.434 12.249 1.00 81.56 90 HIS A C 1
ATOM 757 O O . HIS A 1 90 ? 1.920 8.362 11.783 1.00 81.56 90 HIS A O 1
ATOM 763 N N . ALA A 1 91 ? 0.309 7.638 13.163 1.00 73.62 91 ALA A N 1
ATOM 764 C CA . ALA A 1 91 ? 0.036 8.944 13.767 1.00 73.62 91 ALA A CA 1
ATOM 765 C C . ALA A 1 91 ? 1.119 9.352 14.780 1.00 73.62 91 ALA A C 1
ATOM 767 O O . ALA A 1 91 ? 1.489 10.520 14.857 1.00 73.62 91 ALA A O 1
ATOM 768 N N . ASN A 1 92 ? 1.689 8.395 15.520 1.00 55.28 92 ASN A N 1
ATOM 769 C CA . ASN A 1 92 ? 2.708 8.676 16.540 1.00 55.28 92 ASN A CA 1
ATOM 770 C C . ASN A 1 92 ? 4.084 9.077 15.971 1.00 55.28 92 ASN A C 1
ATOM 772 O O . ASN A 1 92 ? 4.896 9.650 16.695 1.00 55.28 92 ASN A O 1
ATOM 776 N N . ASN A 1 93 ? 4.330 8.878 14.671 1.00 52.62 93 ASN A N 1
ATOM 777 C CA . ASN A 1 93 ? 5.509 9.424 13.979 1.00 52.62 93 ASN A CA 1
ATOM 778 C C . ASN A 1 93 ? 5.413 10.948 13.714 1.00 52.62 93 ASN A C 1
ATOM 780 O O . ASN A 1 93 ? 6.233 11.490 12.977 1.00 52.62 93 ASN A O 1
ATOM 784 N N . MET A 1 94 ? 4.416 11.642 14.282 1.00 42.25 94 MET A N 1
ATOM 785 C CA . MET A 1 94 ? 4.308 13.111 14.291 1.00 42.25 94 MET A CA 1
ATOM 786 C C . MET A 1 94 ? 5.107 13.791 15.420 1.00 42.25 94 MET A C 1
ATOM 788 O O . MET A 1 94 ? 5.249 15.008 15.401 1.00 42.25 94 MET A O 1
ATOM 792 N N . PHE A 1 95 ? 5.610 13.041 16.410 1.00 36.22 95 PHE A N 1
ATOM 793 C CA . PHE A 1 95 ? 6.255 13.607 17.611 1.00 36.22 95 PHE A CA 1
ATOM 794 C C . PHE A 1 95 ? 7.719 13.179 17.820 1.00 36.22 95 PHE A C 1
ATOM 796 O O . PHE A 1 95 ? 8.229 13.307 18.935 1.00 36.22 95 PHE A O 1
ATOM 803 N N . GLN A 1 96 ? 8.394 12.663 16.787 1.00 35.31 96 GLN A N 1
ATOM 804 C CA . GLN A 1 96 ? 9.836 12.375 16.831 1.00 35.31 96 GLN A CA 1
ATOM 805 C C . GLN A 1 96 ? 10.646 13.371 16.012 1.00 35.31 96 GLN A C 1
ATOM 807 O O . GLN A 1 96 ? 10.220 13.682 14.879 1.00 35.31 96 GLN A O 1
#

Radius of gyration: 15.99 Å; chains: 1; bounding box: 35×27×51 Å

Secondary structure (DSSP, 8-state):
----------HHHHHHTS--EE-TT-SS--EEEEEEE-SS-TT-EEEEEEE-SEEEE-TTT-EEEEEEEETTEEEEEEEEEEHHHHHHHHHGGG--

pLDDT: mean 84.42, std 15.3, range [35.31, 95.69]

Foldseek 3Di:
DPPPPQVFDDQVVVVVVDPWDFPPPAPDFDKDWDWDQDPVHRVDIDIDIDGARTWDADPPPQWIKGWDDDGRDIDMDTDPDHPVVVCVVRNVVVPD

Organism: Caenorhabditis remanei (NCBI:txid31234)